Protein AF-A0A521TL42-F1 (afdb_monomer_lite)

pLDDT: mean 78.18, std 20.4, range [37.81, 97.94]

Secondary structure (DSSP, 8-state):
-------PPP--------------TT--S-TTHHHHHHHHHHHHHHHHHHHHTS-TTSHHHHHHHHHHHHHHHHHHHHHHHHS----TTS---HHHHHHH-HHHHHHHHHHHH-SSHHHHHHHHHHHHHHHHHTTSS--

Structure (mmCIF, N/CA/C/O backbone):
data_AF-A0A521TL42-F1
#
_entry.id   AF-A0A521TL42-F1
#
loop_
_atom_site.group_PDB
_atom_site.id
_atom_site.type_symbol
_atom_site.label_atom_id
_atom_site.label_alt_id
_atom_site.label_comp_id
_atom_site.label_asym_id
_atom_site.label_entity_id
_atom_site.label_seq_id
_atom_site.pdbx_PDB_ins_code
_atom_site.Cartn_x
_atom_site.Cartn_y
_atom_site.Cartn_z
_atom_site.occupancy
_atom_site.B_iso_or_equiv
_atom_site.auth_seq_id
_atom_site.auth_comp_id
_atom_site.auth_asym_id
_atom_site.auth_atom_id
_atom_site.pdbx_PDB_model_num
ATOM 1 N N . MET A 1 1 ? 86.832 8.367 -35.586 1.00 43.34 1 MET A N 1
ATOM 2 C CA . MET A 1 1 ? 85.914 9.458 -35.202 1.00 43.34 1 MET A CA 1
ATOM 3 C C . MET A 1 1 ? 84.504 8.910 -35.337 1.00 43.34 1 MET A C 1
ATOM 5 O O . MET A 1 1 ? 84.042 8.778 -36.459 1.00 43.34 1 MET A O 1
ATOM 9 N N . SER A 1 2 ? 83.884 8.496 -34.230 1.00 43.09 2 SER A N 1
ATOM 10 C CA . SER A 1 2 ? 82.544 7.893 -34.228 1.00 43.09 2 SER A CA 1
ATOM 11 C C . SER A 1 2 ? 81.732 8.466 -33.066 1.00 43.09 2 SER A C 1
ATOM 13 O O . SER A 1 2 ? 82.069 8.252 -31.908 1.00 43.09 2 SER A O 1
ATOM 15 N N . GLN A 1 3 ? 80.680 9.205 -33.399 1.00 39.84 3 GLN A N 1
ATOM 16 C CA . GLN A 1 3 ? 79.524 9.564 -32.569 1.00 39.84 3 GLN A CA 1
ATOM 17 C C . GLN A 1 3 ? 78.322 9.431 -33.527 1.00 39.84 3 GLN A C 1
ATOM 19 O O . GLN A 1 3 ? 78.467 9.752 -34.701 1.00 39.84 3 GLN A O 1
ATOM 24 N N . ALA A 1 4 ? 77.140 8.932 -33.186 1.00 43.34 4 ALA A N 1
ATOM 25 C CA . ALA A 1 4 ? 76.512 8.674 -31.904 1.00 43.34 4 ALA A CA 1
ATOM 26 C C . ALA A 1 4 ? 75.538 7.485 -32.053 1.00 43.34 4 ALA A C 1
ATOM 28 O O . ALA A 1 4 ? 74.873 7.356 -33.078 1.00 43.34 4 ALA A O 1
ATOM 29 N N . SER A 1 5 ? 75.419 6.642 -31.027 1.00 43.84 5 SER A N 1
ATOM 30 C CA . SER A 1 5 ? 74.213 5.838 -30.796 1.00 43.84 5 SER A CA 1
ATOM 31 C C . SER A 1 5 ? 73.535 6.408 -29.560 1.00 43.84 5 SER A C 1
ATOM 33 O O . SER A 1 5 ? 74.091 6.360 -28.468 1.00 43.84 5 SER A O 1
ATOM 35 N N . SER A 1 6 ? 72.370 7.022 -29.756 1.00 43.16 6 SER A N 1
ATOM 36 C CA . SER A 1 6 ? 71.496 7.458 -28.672 1.00 43.16 6 SER A CA 1
ATOM 37 C C . SER A 1 6 ? 70.665 6.262 -28.221 1.00 43.16 6 SER A C 1
ATOM 39 O O . SER A 1 6 ? 69.742 5.849 -28.919 1.00 43.16 6 SER A O 1
ATOM 41 N N . GLU A 1 7 ? 70.993 5.697 -27.063 1.00 46.47 7 GLU A N 1
ATOM 42 C CA . GLU A 1 7 ? 70.125 4.735 -26.388 1.00 46.47 7 GLU A CA 1
ATOM 43 C C . GLU A 1 7 ? 68.889 5.470 -25.850 1.00 46.47 7 GLU A C 1
ATOM 45 O O . GLU A 1 7 ? 68.975 6.354 -24.997 1.00 46.47 7 GLU A O 1
ATOM 50 N N . GLN A 1 8 ? 67.720 5.130 -26.388 1.00 51.28 8 GLN A N 1
ATOM 51 C CA . GLN A 1 8 ? 66.429 5.557 -25.856 1.00 51.28 8 GLN A CA 1
ATOM 52 C C . GLN A 1 8 ? 66.090 4.709 -24.620 1.00 51.28 8 GLN A C 1
ATOM 54 O O . GLN A 1 8 ? 66.098 3.481 -24.722 1.00 51.28 8 GLN A O 1
ATOM 59 N N . PRO A 1 9 ? 65.740 5.310 -23.467 1.00 44.38 9 PRO A N 1
ATOM 60 C CA . PRO A 1 9 ? 65.342 4.534 -22.303 1.00 44.38 9 PRO A CA 1
ATOM 61 C C . PRO A 1 9 ? 64.008 3.825 -22.567 1.00 44.38 9 PRO A C 1
ATOM 63 O O . PRO A 1 9 ? 63.033 4.424 -23.034 1.00 44.38 9 PRO A O 1
ATOM 66 N N . ALA A 1 10 ? 63.983 2.526 -22.266 1.00 53.41 10 ALA A N 1
ATOM 67 C CA . ALA A 1 10 ? 62.810 1.675 -22.371 1.00 53.41 10 ALA A CA 1
ATOM 68 C C . ALA A 1 10 ? 61.645 2.269 -21.563 1.00 53.41 10 ALA A C 1
ATOM 70 O O . ALA A 1 10 ? 61.748 2.478 -20.353 1.00 53.41 10 ALA A O 1
ATOM 71 N N . ARG A 1 11 ? 60.518 2.538 -22.233 1.00 53.62 11 ARG A N 1
ATOM 72 C CA . ARG A 1 11 ? 59.280 2.944 -21.560 1.00 53.62 11 ARG A CA 1
ATOM 73 C C . ARG A 1 11 ? 58.784 1.770 -20.720 1.00 53.62 11 ARG A C 1
ATOM 75 O O . ARG A 1 11 ? 58.253 0.802 -21.265 1.00 53.62 11 ARG A O 1
ATOM 82 N N . VAL A 1 12 ? 58.949 1.867 -19.405 1.00 48.25 12 VAL A N 1
ATOM 83 C CA . VAL A 1 12 ? 58.280 0.997 -18.436 1.00 48.25 1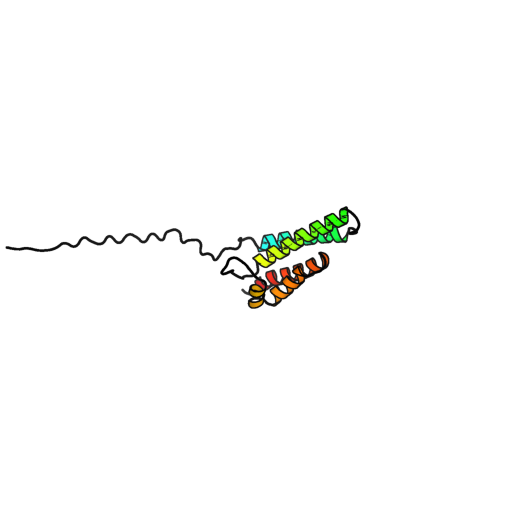2 VAL A CA 1
ATOM 84 C C . VAL A 1 12 ? 56.776 1.186 -18.634 1.00 48.25 12 VAL A C 1
ATOM 86 O O . VAL A 1 12 ? 56.237 2.260 -18.379 1.00 48.25 12 VAL A O 1
ATOM 89 N N . ARG A 1 13 ? 56.096 0.161 -19.155 1.00 49.84 13 ARG A N 1
ATOM 90 C CA . ARG A 1 13 ? 54.635 0.098 -19.100 1.00 49.84 13 ARG A CA 1
ATOM 91 C C . ARG A 1 13 ? 54.276 -0.261 -17.667 1.00 49.84 13 ARG A C 1
ATOM 93 O O . ARG A 1 13 ? 54.489 -1.400 -17.260 1.00 49.84 13 ARG A O 1
ATOM 100 N N . GLU A 1 14 ? 53.769 0.708 -16.913 1.00 42.53 14 GLU A N 1
ATOM 101 C CA . GLU A 1 14 ? 53.112 0.417 -15.643 1.00 42.53 14 GLU A CA 1
ATOM 102 C C . GLU A 1 14 ? 52.032 -0.651 -15.887 1.00 42.53 14 GLU A C 1
ATOM 104 O O . GLU A 1 14 ? 51.286 -0.554 -16.873 1.00 42.53 14 GLU A O 1
ATOM 109 N N . PRO A 1 15 ? 51.937 -1.695 -15.046 1.00 45.69 15 PRO A N 1
ATOM 110 C CA . PRO A 1 15 ? 50.778 -2.561 -15.086 1.00 45.69 15 PRO A CA 1
ATOM 111 C C . PRO A 1 15 ? 49.579 -1.669 -14.783 1.00 45.69 15 PRO A C 1
ATOM 113 O O . PRO A 1 15 ? 49.530 -1.035 -13.730 1.00 45.69 15 PRO A O 1
ATOM 116 N N . MET A 1 16 ? 48.628 -1.592 -15.718 1.00 46.66 16 MET A N 1
ATOM 117 C CA . MET A 1 16 ? 47.317 -1.023 -15.438 1.00 46.66 16 MET A CA 1
ATOM 118 C C . MET A 1 16 ? 46.715 -1.841 -14.302 1.00 46.66 16 MET A C 1
ATOM 120 O O . MET A 1 16 ? 46.076 -2.871 -14.522 1.00 46.66 16 MET A O 1
ATOM 124 N N . ALA A 1 17 ? 46.952 -1.394 -13.073 1.00 44.72 17 ALA A N 1
ATOM 125 C CA . ALA A 1 17 ? 46.157 -1.776 -11.941 1.00 44.72 17 ALA A CA 1
ATOM 126 C C . ALA A 1 17 ? 44.745 -1.343 -12.318 1.00 44.72 17 ALA A C 1
ATOM 128 O O . ALA A 1 17 ? 44.408 -0.158 -12.310 1.00 44.72 17 ALA A O 1
ATOM 129 N N . ARG A 1 18 ? 43.923 -2.317 -12.714 1.00 49.59 18 ARG A N 1
ATOM 130 C CA . ARG A 1 18 ? 42.484 -2.202 -12.545 1.00 49.59 18 ARG A CA 1
ATOM 131 C C . ARG A 1 18 ? 42.306 -1.964 -11.052 1.00 49.59 18 ARG A C 1
ATOM 133 O O . ARG A 1 18 ? 42.290 -2.913 -10.272 1.00 49.59 18 ARG A O 1
ATOM 140 N N . GLY A 1 19 ? 42.274 -0.691 -10.659 1.00 44.62 19 GLY A N 1
ATOM 141 C CA . GLY A 1 19 ? 41.791 -0.291 -9.350 1.00 44.62 19 GLY A CA 1
ATOM 142 C C . GLY A 1 19 ? 40.429 -0.946 -9.121 1.00 44.62 19 GLY A C 1
ATOM 143 O O . GLY A 1 19 ? 39.798 -1.375 -10.097 1.00 44.62 19 GLY A O 1
ATOM 144 N N . PRO A 1 20 ? 39.987 -1.078 -7.860 1.00 46.53 20 PRO A N 1
ATOM 145 C CA . PRO A 1 20 ? 38.686 -1.657 -7.561 1.00 46.53 20 PRO A CA 1
ATOM 146 C C . PRO A 1 20 ? 37.671 -1.022 -8.503 1.00 46.53 20 PRO A C 1
ATOM 148 O O . PRO A 1 20 ? 37.538 0.202 -8.534 1.00 46.53 20 PRO A O 1
ATOM 151 N N . VAL A 1 21 ? 37.066 -1.853 -9.358 1.00 48.09 21 VAL A N 1
ATOM 152 C CA . VAL A 1 21 ? 36.012 -1.416 -10.269 1.00 48.09 21 VAL A CA 1
ATOM 153 C C . VAL A 1 21 ? 35.020 -0.702 -9.371 1.00 48.09 21 VAL A C 1
ATOM 155 O O . VAL A 1 21 ? 34.457 -1.346 -8.484 1.00 48.09 21 VAL A O 1
ATOM 158 N N . ALA A 1 22 ? 34.899 0.622 -9.528 1.00 46.47 22 ALA A N 1
ATOM 159 C CA . ALA A 1 22 ? 33.932 1.396 -8.769 1.00 46.47 22 ALA A CA 1
ATOM 160 C C . ALA A 1 22 ? 32.609 0.635 -8.877 1.00 46.47 22 ALA A C 1
ATOM 162 O O . ALA A 1 22 ? 32.276 0.233 -10.003 1.00 46.47 22 ALA A O 1
ATOM 163 N N . PRO A 1 23 ? 31.930 0.329 -7.754 1.00 45.47 23 PRO A N 1
ATOM 164 C CA . PRO A 1 23 ? 30.682 -0.408 -7.801 1.00 45.47 23 PRO A CA 1
ATOM 165 C C . PRO A 1 23 ? 29.827 0.273 -8.858 1.00 45.47 23 PRO A C 1
ATOM 167 O O . PRO A 1 23 ? 29.556 1.471 -8.771 1.00 45.47 23 PRO A O 1
ATOM 170 N N . ARG A 1 24 ? 29.540 -0.460 -9.942 1.00 48.56 24 ARG A N 1
ATOM 171 C CA . ARG A 1 24 ? 28.693 0.060 -11.009 1.00 48.56 24 ARG A CA 1
ATOM 172 C C . ARG A 1 24 ? 27.433 0.541 -10.301 1.00 48.56 24 ARG A C 1
ATOM 174 O O . ARG A 1 24 ? 26.900 -0.203 -9.482 1.00 48.56 24 ARG A O 1
ATOM 181 N N . PHE A 1 25 ? 26.991 1.759 -10.592 1.00 45.62 25 PHE A N 1
ATOM 182 C CA . PHE A 1 25 ? 25.813 2.426 -10.015 1.00 45.62 25 PHE A CA 1
ATOM 183 C C . PHE A 1 25 ? 24.476 1.664 -10.233 1.00 45.62 25 PHE A C 1
ATOM 185 O O . PHE A 1 25 ? 23.400 2.246 -10.171 1.00 45.62 25 PHE A O 1
ATOM 192 N N . HIS A 1 26 ? 24.515 0.361 -10.515 1.00 43.69 26 HIS A N 1
ATOM 193 C CA . HIS A 1 26 ? 23.390 -0.468 -10.923 1.00 43.69 26 HIS A CA 1
ATOM 194 C C . HIS A 1 26 ? 22.809 -1.358 -9.819 1.00 43.69 26 HIS A C 1
ATOM 196 O O . HIS A 1 26 ? 21.785 -1.975 -10.068 1.00 43.69 26 HIS A O 1
ATOM 202 N N . ASP A 1 27 ? 23.361 -1.348 -8.602 1.00 49.47 27 ASP A N 1
ATOM 203 C CA . ASP A 1 27 ? 22.743 -1.985 -7.425 1.00 49.47 27 ASP A CA 1
ATOM 204 C C . ASP A 1 27 ? 22.353 -0.932 -6.373 1.00 49.47 27 ASP A C 1
ATOM 206 O O . ASP A 1 27 ? 22.733 -1.005 -5.207 1.00 49.47 27 ASP A O 1
ATOM 210 N N . TRP A 1 28 ? 21.589 0.096 -6.763 1.00 53.44 28 TRP A N 1
ATOM 211 C CA . TRP A 1 28 ? 21.036 1.050 -5.784 1.00 53.44 28 TRP A CA 1
ATOM 212 C C . TRP A 1 28 ? 19.953 0.426 -4.886 1.00 53.44 28 TRP A C 1
ATOM 214 O O . TRP A 1 28 ? 19.508 1.049 -3.925 1.00 53.44 28 TRP A O 1
ATOM 224 N N . ARG A 1 29 ? 19.528 -0.809 -5.175 1.00 60.16 29 ARG A N 1
ATOM 225 C CA . ARG A 1 29 ? 18.507 -1.531 -4.415 1.00 60.16 29 ARG A CA 1
ATOM 226 C C . ARG A 1 29 ? 19.135 -2.514 -3.451 1.00 60.16 29 ARG A C 1
ATOM 228 O O . ARG A 1 29 ? 20.041 -3.263 -3.806 1.00 60.16 29 ARG A O 1
ATOM 235 N N . GLY A 1 30 ? 18.604 -2.554 -2.233 1.00 57.66 30 GLY A N 1
ATOM 236 C CA . GLY A 1 30 ? 18.958 -3.597 -1.279 1.00 57.66 30 GLY A CA 1
ATOM 237 C C . GLY A 1 30 ? 18.599 -4.976 -1.835 1.00 57.66 30 GLY A C 1
ATOM 238 O O . GLY A 1 30 ? 17.518 -5.156 -2.384 1.00 57.66 30 GLY A O 1
ATOM 239 N N . ARG A 1 31 ? 19.472 -5.969 -1.636 1.00 61.12 31 ARG A N 1
ATOM 240 C CA . ARG A 1 31 ? 19.281 -7.378 -2.046 1.00 61.12 31 ARG A CA 1
ATOM 241 C C . ARG A 1 31 ? 18.086 -8.095 -1.382 1.00 61.12 31 ARG A C 1
ATOM 243 O O . ARG A 1 31 ? 17.959 -9.302 -1.513 1.00 61.12 31 ARG A O 1
ATOM 250 N N . ASP A 1 32 ? 17.230 -7.361 -0.675 1.00 77.88 32 ASP A N 1
ATOM 251 C CA . ASP A 1 32 ? 16.202 -7.890 0.224 1.00 77.88 32 ASP A CA 1
ATOM 252 C C . ASP A 1 32 ? 14.840 -7.182 0.069 1.00 77.88 32 ASP A C 1
ATOM 254 O O . ASP A 1 32 ? 14.028 -7.125 0.995 1.00 77.88 32 ASP A O 1
ATOM 258 N N . VAL A 1 33 ? 14.578 -6.567 -1.095 1.00 81.12 33 VAL A N 1
ATOM 259 C CA . VAL A 1 33 ? 13.300 -5.870 -1.345 1.00 81.12 33 VAL A CA 1
ATOM 260 C C . VAL A 1 33 ? 12.113 -6.818 -1.165 1.00 81.12 33 VAL A C 1
ATOM 262 O O . VAL A 1 33 ? 11.150 -6.444 -0.501 1.00 81.12 33 VAL A O 1
ATOM 265 N N . ASP A 1 34 ? 12.211 -8.049 -1.663 1.00 83.50 34 ASP A N 1
ATOM 266 C CA . ASP A 1 34 ? 11.106 -9.008 -1.622 1.00 83.50 34 ASP A CA 1
ATOM 267 C C . ASP A 1 34 ? 10.790 -9.478 -0.188 1.00 83.50 34 ASP A C 1
ATOM 269 O O . ASP A 1 34 ? 9.617 -9.569 0.184 1.00 83.50 34 ASP A O 1
ATOM 273 N N . ALA A 1 35 ? 11.794 -9.684 0.678 1.00 85.81 35 ALA A N 1
ATOM 274 C CA . ALA A 1 35 ? 11.531 -10.030 2.078 1.00 85.81 35 ALA A CA 1
ATOM 275 C C . ALA A 1 35 ? 10.950 -8.849 2.865 1.00 85.81 35 ALA A C 1
ATOM 277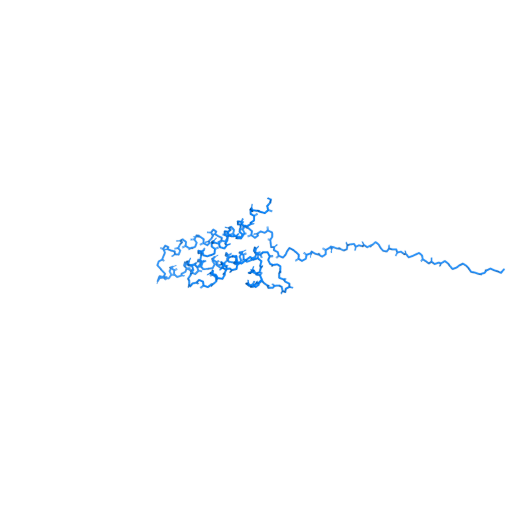 O O . ALA A 1 35 ? 10.064 -9.043 3.704 1.00 85.81 35 ALA A O 1
ATOM 278 N N . ARG A 1 36 ? 11.391 -7.616 2.579 1.00 86.50 36 ARG A N 1
ATOM 279 C CA . ARG A 1 36 ? 10.791 -6.408 3.168 1.00 86.50 36 ARG A CA 1
ATOM 280 C C . ARG A 1 36 ? 9.350 -6.217 2.711 1.00 86.50 36 ARG A C 1
ATOM 282 O O . ARG A 1 36 ? 8.520 -5.898 3.556 1.00 86.50 36 ARG A O 1
ATOM 289 N N . ILE A 1 37 ? 9.039 -6.469 1.437 1.00 90.19 37 ILE A N 1
ATOM 290 C CA . ILE A 1 37 ? 7.659 -6.485 0.928 1.00 90.19 37 ILE A CA 1
ATOM 291 C C . ILE A 1 37 ? 6.842 -7.529 1.690 1.00 90.19 37 ILE A C 1
ATOM 293 O O . ILE A 1 37 ? 5.798 -7.199 2.249 1.00 90.19 37 ILE A O 1
ATOM 297 N N . ALA A 1 38 ? 7.325 -8.771 1.774 1.00 91.25 38 ALA A N 1
ATOM 298 C CA . ALA A 1 38 ? 6.615 -9.843 2.465 1.00 91.25 38 ALA A CA 1
ATOM 299 C C . ALA A 1 38 ? 6.383 -9.521 3.950 1.00 91.25 38 ALA A C 1
ATOM 301 O O . ALA A 1 38 ? 5.312 -9.804 4.487 1.00 91.25 38 ALA A O 1
ATOM 302 N N . SER A 1 39 ? 7.371 -8.917 4.614 1.00 92.44 39 SER A N 1
ATOM 303 C CA . SER A 1 39 ? 7.265 -8.475 6.004 1.00 92.44 39 SER A CA 1
ATOM 304 C C . SER A 1 39 ? 6.251 -7.343 6.163 1.00 92.44 39 SER A C 1
ATOM 306 O O . SER A 1 39 ? 5.290 -7.489 6.914 1.00 92.44 39 SER A O 1
ATOM 308 N N . ALA A 1 40 ? 6.395 -6.263 5.391 1.00 92.69 40 ALA A N 1
ATOM 309 C CA . ALA A 1 40 ? 5.493 -5.116 5.434 1.00 92.69 40 ALA A CA 1
ATOM 310 C C . ALA A 1 40 ? 4.042 -5.525 5.147 1.00 92.69 40 ALA A C 1
ATOM 312 O O . ALA A 1 40 ? 3.136 -5.093 5.854 1.00 92.69 40 ALA A O 1
ATOM 313 N N . ARG A 1 41 ? 3.826 -6.427 4.181 1.00 95.44 41 ARG A N 1
ATOM 314 C CA . ARG A 1 41 ? 2.501 -6.942 3.822 1.00 95.44 41 ARG A CA 1
ATOM 315 C C . ARG A 1 41 ? 1.840 -7.707 4.970 1.00 95.44 41 ARG A C 1
ATOM 317 O O . ARG A 1 41 ? 0.648 -7.532 5.218 1.00 95.44 41 ARG A O 1
ATOM 324 N N . ARG A 1 42 ? 2.597 -8.548 5.690 1.00 96.62 42 ARG A N 1
ATOM 325 C CA . ARG A 1 42 ? 2.082 -9.264 6.874 1.00 96.62 42 ARG A CA 1
ATOM 326 C C . ARG A 1 42 ? 1.676 -8.295 7.980 1.00 96.62 42 ARG A C 1
ATOM 328 O O . ARG A 1 42 ? 0.592 -8.445 8.540 1.00 96.62 42 ARG A O 1
ATOM 335 N N . GLU A 1 43 ? 2.519 -7.307 8.258 1.00 97.56 43 GLU A N 1
ATOM 336 C CA . GLU A 1 43 ? 2.269 -6.315 9.305 1.00 97.56 43 GLU A CA 1
ATOM 337 C C . GLU A 1 43 ? 1.081 -5.409 8.958 1.00 97.56 43 GLU A C 1
ATOM 339 O O . GLU A 1 43 ? 0.194 -5.216 9.786 1.00 97.56 43 GLU A O 1
ATOM 344 N N . ALA A 1 44 ? 0.977 -4.949 7.706 1.00 96.94 44 ALA A N 1
ATOM 345 C CA . ALA A 1 44 ? -0.165 -4.168 7.232 1.00 96.94 44 ALA A CA 1
ATOM 346 C C . ALA A 1 44 ? -1.479 -4.949 7.354 1.00 96.94 44 ALA A C 1
ATOM 348 O O . ALA A 1 44 ? -2.456 -4.431 7.892 1.00 96.94 44 ALA A O 1
ATOM 349 N N . ARG A 1 45 ? -1.495 -6.221 6.935 1.00 97.44 45 ARG A N 1
ATOM 350 C CA . ARG A 1 45 ? -2.673 -7.089 7.079 1.00 97.44 45 ARG A CA 1
ATOM 351 C C . ARG A 1 45 ? -3.093 -7.245 8.538 1.00 97.44 45 ARG A C 1
ATOM 353 O O . ARG A 1 45 ? -4.282 -7.157 8.844 1.00 97.44 45 ARG A O 1
ATOM 360 N N . SER A 1 46 ? -2.126 -7.482 9.423 1.00 97.94 46 SER A N 1
ATOM 361 C CA . SER A 1 46 ? -2.362 -7.605 10.863 1.00 97.94 46 SER A CA 1
ATOM 362 C C . SER A 1 46 ? -2.952 -6.311 11.435 1.00 97.94 46 SER A C 1
ATOM 364 O O . SER A 1 46 ? -4.036 -6.329 12.020 1.00 97.94 46 SER A O 1
ATOM 366 N N . ALA A 1 47 ? -2.299 -5.174 11.182 1.00 97.00 47 ALA A N 1
ATOM 367 C CA . ALA A 1 47 ? -2.707 -3.869 11.690 1.00 97.00 47 ALA A CA 1
ATOM 368 C C . ALA A 1 47 ? -4.092 -3.445 11.176 1.00 97.00 47 ALA A C 1
ATOM 370 O O . ALA A 1 47 ? -4.927 -2.997 11.960 1.00 97.00 47 ALA A O 1
ATOM 371 N N . VAL A 1 48 ? -4.389 -3.657 9.888 1.00 96.69 48 VAL A N 1
ATOM 372 C CA . VAL A 1 48 ? -5.721 -3.395 9.316 1.00 96.69 48 VAL A CA 1
ATOM 373 C C . VAL A 1 48 ? -6.779 -4.301 9.951 1.00 96.69 48 VAL A C 1
ATOM 375 O O . VAL A 1 48 ? -7.862 -3.825 10.286 1.00 96.69 48 VAL A O 1
ATOM 378 N N . GLY A 1 49 ? -6.479 -5.586 10.174 1.00 96.19 49 GLY A N 1
ATOM 379 C CA . GLY A 1 49 ? -7.394 -6.510 10.853 1.00 96.19 49 GLY A CA 1
ATOM 380 C C . GLY A 1 49 ? -7.738 -6.064 12.278 1.00 96.19 49 GLY A C 1
ATOM 381 O O . GLY A 1 49 ? -8.908 -6.074 12.678 1.00 96.19 49 GLY A O 1
ATOM 382 N N . VAL A 1 50 ? -6.736 -5.596 13.027 1.00 95.94 50 VAL A N 1
ATOM 383 C CA . VAL A 1 50 ? -6.932 -4.999 14.355 1.00 95.94 50 VAL A CA 1
ATOM 384 C C . VAL A 1 50 ? -7.761 -3.717 14.257 1.00 95.94 50 VAL A C 1
ATOM 386 O O . VAL A 1 50 ? -8.721 -3.561 15.012 1.00 95.94 50 VAL A O 1
ATOM 389 N N . ALA A 1 51 ? -7.449 -2.822 13.318 1.00 95.75 51 ALA A N 1
ATOM 390 C CA . ALA A 1 51 ? -8.139 -1.543 13.151 1.00 95.75 51 ALA A CA 1
ATOM 391 C C . ALA A 1 51 ? -9.623 -1.706 12.791 1.00 95.75 51 ALA A C 1
ATOM 393 O O . ALA A 1 51 ? -10.472 -1.037 13.375 1.00 95.75 51 ALA A O 1
ATOM 394 N N . VAL A 1 52 ? -9.958 -2.647 11.902 1.00 94.56 52 VAL A N 1
ATOM 395 C CA . VAL A 1 52 ? -11.348 -2.971 11.529 1.00 94.56 52 VAL A CA 1
ATOM 396 C C . VAL A 1 52 ? -12.147 -3.518 12.715 1.00 94.56 52 VAL A C 1
ATOM 398 O O . VAL A 1 52 ? -13.357 -3.313 12.789 1.00 94.56 52 VAL A O 1
ATOM 401 N N . SER A 1 53 ? -11.478 -4.171 13.665 1.00 93.25 53 SER A N 1
ATOM 402 C CA . SER A 1 53 ? -12.112 -4.714 14.871 1.00 93.25 53 SER A CA 1
ATOM 403 C C . SER A 1 53 ? -12.403 -3.648 15.940 1.00 93.25 53 SER A C 1
ATOM 405 O O . SER A 1 53 ? -13.029 -3.960 16.952 1.00 93.25 53 SER A O 1
ATOM 407 N N . HIS A 1 54 ? -11.972 -2.396 15.738 1.00 89.12 54 HIS A N 1
ATOM 408 C CA . HIS A 1 54 ? -12.157 -1.299 16.686 1.00 89.12 54 HIS A CA 1
ATOM 409 C C . HIS A 1 54 ? -12.969 -0.143 16.076 1.00 89.12 54 HIS A C 1
ATOM 411 O O . HIS A 1 54 ? -12.707 0.284 14.951 1.00 89.12 54 HIS A O 1
ATOM 417 N N . PRO A 1 55 ? -13.920 0.448 16.821 1.00 84.75 55 PRO A N 1
ATOM 418 C CA . PRO A 1 55 ? -14.607 1.648 16.362 1.00 84.75 55 PRO A CA 1
ATOM 419 C C . PRO A 1 55 ? -13.627 2.828 16.299 1.00 84.75 55 PRO A C 1
ATOM 421 O O . PRO A 1 55 ? -12.995 3.167 17.296 1.00 84.75 55 PRO A O 1
ATOM 424 N N . ALA A 1 56 ? -13.533 3.494 15.144 1.00 82.56 56 ALA A N 1
ATOM 425 C CA . ALA A 1 56 ? -12.604 4.612 14.925 1.00 82.56 56 ALA A CA 1
ATOM 426 C C . ALA A 1 56 ? -12.837 5.814 15.865 1.00 82.56 56 ALA A C 1
ATOM 428 O O . ALA A 1 56 ? -11.933 6.616 16.078 1.00 82.56 56 ALA A O 1
ATOM 429 N N . SER A 1 57 ? -14.035 5.929 16.447 1.00 85.44 57 SER A N 1
ATOM 430 C CA . SER A 1 57 ? -14.391 6.973 17.414 1.00 85.44 57 SER A CA 1
ATOM 431 C C . SER A 1 57 ? -13.756 6.790 18.796 1.00 85.44 57 SER A C 1
ATOM 433 O O . SER A 1 57 ? -13.799 7.714 19.608 1.00 85.44 57 SER A O 1
ATOM 435 N N . SER A 1 58 ? -13.171 5.626 19.095 1.00 92.62 58 SER A N 1
ATOM 436 C CA . SER A 1 58 ? -12.455 5.399 20.349 1.00 92.62 58 SER A CA 1
ATOM 437 C C . SER A 1 58 ? -10.972 5.753 20.219 1.00 92.62 58 SER A C 1
ATOM 439 O O . SER A 1 58 ? -10.379 5.680 19.142 1.00 92.62 58 SER A O 1
ATOM 441 N N . GLN A 1 59 ? -10.327 6.081 21.342 1.00 90.69 59 GLN A N 1
ATOM 442 C CA . GLN A 1 59 ? -8.883 6.336 21.354 1.00 90.69 59 GLN A CA 1
ATOM 443 C C . GLN A 1 59 ? -8.071 5.109 20.899 1.00 90.69 59 GLN A C 1
ATOM 445 O O . GLN A 1 59 ? -7.047 5.263 20.235 1.00 90.69 59 GLN A O 1
ATOM 450 N N . SER A 1 60 ? -8.515 3.894 21.243 1.00 91.81 60 SER A N 1
ATOM 451 C CA . SER A 1 60 ? -7.871 2.654 20.794 1.00 91.81 60 SER A CA 1
ATOM 452 C C . SER A 1 60 ? -8.054 2.426 19.294 1.00 91.81 60 SER A C 1
ATOM 454 O O . SER A 1 60 ? -7.088 2.073 18.623 1.00 91.81 60 SER A O 1
ATOM 456 N N . GLY A 1 61 ? -9.242 2.706 18.750 1.00 92.81 61 GLY A N 1
ATOM 457 C CA . GLY A 1 61 ? -9.508 2.627 17.315 1.00 92.81 61 GLY A CA 1
ATOM 458 C C . GLY A 1 61 ? -8.690 3.635 16.515 1.00 92.81 61 GLY A C 1
ATOM 459 O O . GLY A 1 61 ? -8.069 3.261 15.526 1.00 92.81 61 GLY A O 1
ATOM 460 N N . ALA A 1 62 ? -8.602 4.885 16.976 1.00 93.88 62 ALA A N 1
ATOM 461 C CA . ALA A 1 62 ? -7.776 5.908 16.334 1.00 93.88 62 ALA A CA 1
ATOM 462 C C . ALA A 1 62 ? -6.292 5.501 16.263 1.00 93.88 62 ALA A C 1
ATOM 464 O O . ALA A 1 62 ? -5.650 5.674 15.228 1.00 93.88 62 ALA A O 1
ATOM 465 N N . ARG A 1 63 ? -5.749 4.909 17.338 1.00 96.06 63 ARG A N 1
ATOM 466 C CA . ARG A 1 63 ? -4.374 4.379 17.348 1.00 96.06 63 ARG A CA 1
ATOM 467 C C . ARG A 1 63 ? -4.201 3.202 16.390 1.00 96.06 63 ARG A C 1
ATOM 469 O O . ARG A 1 63 ? -3.221 3.183 15.655 1.00 96.06 63 ARG A O 1
ATOM 476 N N . ALA A 1 64 ? -5.150 2.268 16.366 1.00 96.31 64 ALA A N 1
ATOM 477 C CA . ALA A 1 64 ? -5.095 1.114 15.472 1.00 96.31 64 ALA A CA 1
ATOM 478 C C . ALA A 1 64 ? -5.130 1.528 13.989 1.00 96.31 64 ALA A C 1
ATOM 480 O O . ALA A 1 64 ? -4.358 1.009 13.188 1.00 96.31 64 ALA A O 1
ATOM 481 N N . TRP A 1 65 ? -5.961 2.511 13.623 1.00 96.06 65 TRP A N 1
ATOM 482 C CA . TRP A 1 65 ? -5.984 3.057 12.261 1.00 96.06 65 TRP A CA 1
ATOM 483 C C . TRP A 1 65 ? -4.701 3.812 11.897 1.00 96.06 65 TRP A C 1
ATOM 485 O O . TRP A 1 65 ? -4.223 3.674 10.775 1.00 96.06 65 TRP A O 1
ATOM 495 N N . ALA A 1 66 ? -4.099 4.552 12.832 1.00 95.94 66 ALA A N 1
ATOM 496 C CA . ALA A 1 66 ? -2.807 5.202 12.602 1.00 95.94 66 ALA A CA 1
ATOM 497 C C . ALA A 1 66 ? -1.664 4.188 12.399 1.00 95.94 66 ALA A C 1
ATOM 499 O O . ALA A 1 66 ? -0.792 4.391 11.556 1.00 95.94 66 ALA A O 1
ATOM 500 N N . GLU A 1 67 ? -1.673 3.082 13.146 1.00 97.00 67 GLU A N 1
ATOM 501 C CA . GLU A 1 67 ? -0.712 1.991 12.966 1.00 97.00 67 GLU A CA 1
ATOM 502 C C . GLU A 1 67 ? -0.906 1.280 11.621 1.00 97.00 67 GLU A C 1
ATOM 504 O O . GLU A 1 67 ? 0.067 1.046 10.902 1.00 97.00 67 GLU A O 1
ATOM 509 N N . ALA A 1 68 ? -2.156 0.996 11.243 1.00 97.38 68 ALA A N 1
ATOM 510 C CA . ALA A 1 68 ? -2.480 0.451 9.930 1.00 97.38 68 ALA A CA 1
ATOM 511 C C . ALA A 1 68 ? -1.968 1.364 8.806 1.00 97.38 68 ALA A C 1
ATOM 513 O O . ALA A 1 68 ? -1.310 0.888 7.884 1.00 97.38 68 ALA A O 1
ATOM 514 N N . GLU A 1 69 ? -2.188 2.674 8.919 1.00 97.12 69 GLU A N 1
ATOM 515 C CA . GLU A 1 69 ? -1.719 3.658 7.943 1.00 97.12 69 GLU A CA 1
ATOM 516 C C . GLU A 1 69 ? -0.195 3.633 7.777 1.00 97.12 69 GLU A C 1
ATOM 518 O O . GLU A 1 69 ? 0.304 3.586 6.653 1.00 97.12 69 GLU A O 1
ATOM 523 N N . LEU A 1 70 ? 0.555 3.584 8.881 1.00 97.38 70 LEU A N 1
ATOM 524 C CA . LEU A 1 70 ? 2.015 3.494 8.842 1.00 97.38 70 LEU A CA 1
ATOM 525 C C . LEU A 1 70 ? 2.492 2.251 8.077 1.00 97.38 70 LEU A C 1
ATOM 527 O O . LEU A 1 70 ? 3.425 2.325 7.273 1.00 97.38 70 LEU A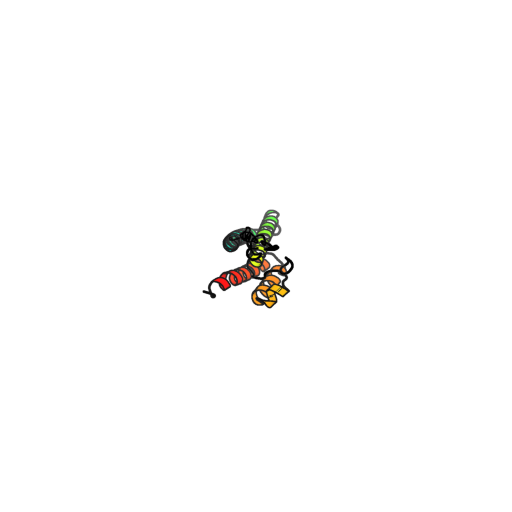 O 1
ATOM 531 N N . TRP A 1 71 ? 1.872 1.096 8.321 1.00 97.50 71 TRP A N 1
ATOM 532 C CA . TRP A 1 71 ? 2.254 -0.147 7.653 1.00 97.50 71 TRP A CA 1
ATOM 533 C C . TRP A 1 71 ? 1.858 -0.182 6.178 1.00 97.50 71 TRP A C 1
ATOM 535 O O . TRP A 1 71 ? 2.618 -0.696 5.354 1.00 97.50 71 TRP A O 1
ATOM 545 N N . VAL A 1 72 ? 0.724 0.421 5.822 1.00 97.25 72 VAL A N 1
ATOM 546 C CA . VAL A 1 72 ? 0.313 0.606 4.426 1.00 97.25 72 VAL A CA 1
ATOM 547 C C . VAL A 1 72 ? 1.305 1.511 3.687 1.00 97.25 72 VAL A C 1
ATOM 549 O O . VAL A 1 72 ? 1.770 1.154 2.607 1.00 97.25 72 VAL A O 1
ATOM 552 N N . GLN A 1 73 ? 1.741 2.619 4.292 1.00 95.50 73 GLN A N 1
ATOM 553 C CA . GLN A 1 73 ? 2.774 3.488 3.712 1.00 95.50 73 GLN A CA 1
ATOM 554 C C . GLN A 1 73 ? 4.113 2.764 3.520 1.00 95.50 73 GLN A C 1
ATOM 556 O O . GLN A 1 73 ? 4.776 2.945 2.498 1.00 95.50 73 GLN A O 1
ATOM 561 N N . ARG A 1 74 ? 4.502 1.889 4.458 1.00 95.00 74 ARG A N 1
ATOM 562 C CA . ARG A 1 74 ? 5.696 1.037 4.312 1.00 95.00 74 ARG A CA 1
ATOM 563 C C . ARG A 1 74 ? 5.575 0.054 3.150 1.00 95.00 74 ARG A C 1
ATOM 565 O O . ARG A 1 74 ? 6.565 -0.178 2.461 1.00 95.00 74 ARG A O 1
ATOM 572 N N . CYS A 1 75 ? 4.385 -0.495 2.913 1.00 94.31 75 CYS A N 1
ATOM 573 C CA . CYS A 1 75 ? 4.121 -1.335 1.747 1.00 94.31 75 CYS A CA 1
ATOM 574 C C . CYS A 1 75 ? 4.263 -0.547 0.439 1.00 94.31 75 CYS A C 1
ATOM 576 O O . CYS A 1 75 ? 4.931 -1.021 -0.475 1.00 94.31 75 CYS A O 1
ATOM 578 N N . ILE A 1 76 ? 3.703 0.666 0.371 1.00 92.62 76 ILE A N 1
ATOM 579 C CA . ILE A 1 76 ? 3.821 1.551 -0.799 1.00 92.62 76 ILE A CA 1
ATOM 580 C C . ILE A 1 76 ? 5.292 1.890 -1.075 1.00 92.62 76 ILE A C 1
ATOM 582 O O . ILE A 1 76 ? 5.753 1.755 -2.207 1.00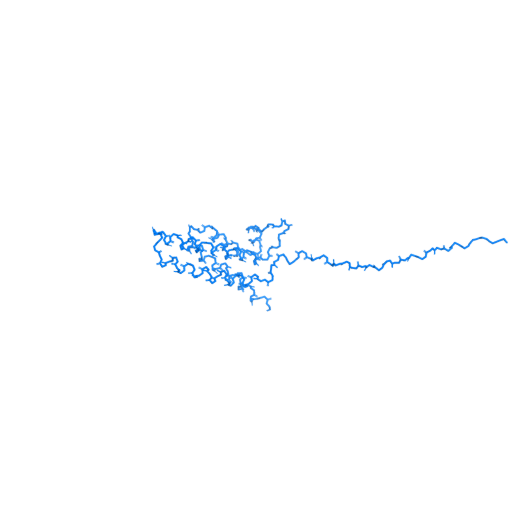 92.62 76 ILE A O 1
ATOM 586 N N . ALA A 1 77 ? 6.058 2.263 -0.046 1.00 89.31 77 ALA A N 1
ATOM 587 C CA . ALA A 1 77 ? 7.487 2.540 -0.187 1.00 89.31 77 ALA A CA 1
ATOM 588 C C . ALA A 1 77 ? 8.257 1.316 -0.712 1.00 89.31 77 ALA A C 1
ATOM 590 O O . ALA A 1 77 ? 9.019 1.423 -1.672 1.00 89.31 77 ALA A O 1
ATOM 591 N N . ALA A 1 78 ? 7.998 0.133 -0.145 1.00 88.00 78 ALA A N 1
ATOM 592 C CA . ALA A 1 78 ? 8.623 -1.108 -0.593 1.00 88.00 78 ALA A CA 1
ATOM 593 C C . ALA A 1 78 ? 8.244 -1.470 -2.044 1.00 88.00 78 ALA A C 1
ATOM 595 O O . ALA A 1 78 ? 9.095 -1.959 -2.789 1.00 88.00 78 ALA A O 1
ATOM 596 N N . ALA A 1 79 ? 7.004 -1.189 -2.463 1.00 88.06 79 ALA A N 1
ATOM 597 C CA . ALA A 1 79 ? 6.556 -1.363 -3.842 1.00 88.06 79 ALA A CA 1
ATOM 598 C C . ALA A 1 79 ? 7.319 -0.439 -4.803 1.00 88.06 79 ALA A C 1
ATOM 600 O O . ALA A 1 79 ? 7.848 -0.915 -5.804 1.00 88.06 79 ALA A O 1
ATOM 601 N N . ILE A 1 80 ? 7.459 0.851 -4.472 1.00 85.75 80 ILE A N 1
ATOM 602 C CA . ILE A 1 80 ? 8.218 1.830 -5.275 1.00 85.75 80 ILE A CA 1
ATOM 603 C C . ILE A 1 80 ? 9.677 1.390 -5.434 1.00 85.75 80 ILE A C 1
ATOM 605 O O . ILE A 1 80 ? 10.218 1.415 -6.540 1.00 85.75 80 ILE A O 1
ATOM 609 N N . GLU A 1 81 ? 10.306 0.917 -4.356 1.00 83.00 81 GLU A N 1
ATOM 610 C CA . GLU A 1 81 ? 11.675 0.391 -4.401 1.00 83.00 81 GLU A CA 1
ATOM 611 C C . GLU A 1 81 ? 11.816 -0.825 -5.334 1.00 83.00 81 GLU A C 1
ATOM 613 O O . GLU A 1 81 ? 12.908 -1.093 -5.841 1.00 83.00 81 GLU A O 1
ATOM 618 N N . ARG A 1 82 ? 10.722 -1.546 -5.609 1.00 80.38 82 ARG A N 1
ATOM 619 C CA . ARG A 1 82 ? 10.689 -2.675 -6.545 1.00 80.38 82 ARG A CA 1
ATOM 620 C C . ARG A 1 82 ? 10.480 -2.259 -7.999 1.00 80.38 82 ARG A C 1
ATOM 622 O O . ARG A 1 82 ? 10.971 -2.962 -8.885 1.00 80.38 82 ARG A O 1
ATOM 629 N N . VAL A 1 83 ? 9.846 -1.122 -8.280 1.00 77.56 83 VAL A N 1
ATOM 630 C CA . VAL A 1 83 ? 9.547 -0.666 -9.654 1.00 77.56 83 VAL A CA 1
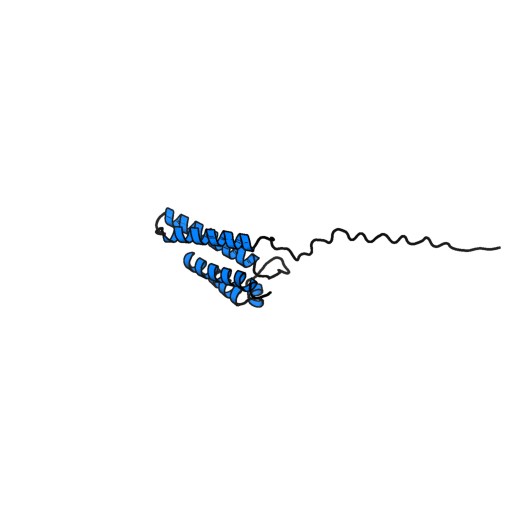ATOM 631 C C . VAL A 1 83 ? 10.831 -0.290 -10.379 1.00 77.56 83 VAL A C 1
ATOM 633 O O . VAL A 1 83 ? 11.392 0.723 -9.990 1.00 77.56 83 VAL A O 1
ATOM 636 N N . PRO A 1 84 ? 11.315 -1.018 -11.408 1.00 62.41 84 PRO A N 1
ATOM 637 C CA . PRO A 1 84 ? 12.662 -0.929 -12.004 1.00 62.41 84 PRO A CA 1
ATOM 638 C C . PRO A 1 84 ? 12.996 0.392 -12.733 1.00 62.41 84 PRO A C 1
ATOM 640 O O . PRO A 1 84 ? 13.588 0.378 -13.805 1.00 62.41 84 PRO A O 1
ATOM 643 N N . ALA A 1 85 ? 12.646 1.555 -12.194 1.00 62.66 85 ALA A N 1
ATOM 644 C CA . ALA A 1 85 ? 13.048 2.862 -12.683 1.00 62.66 85 ALA A CA 1
ATOM 645 C C . ALA A 1 85 ? 14.398 3.241 -12.064 1.00 62.66 85 ALA A C 1
ATOM 647 O O . ALA A 1 85 ? 14.452 3.638 -10.908 1.00 62.66 85 ALA A O 1
ATOM 648 N N . SER A 1 86 ? 15.494 3.106 -12.817 1.00 56.94 86 SER A N 1
ATOM 649 C CA . SER A 1 86 ? 16.754 3.761 -12.447 1.00 56.94 86 SER A CA 1
ATOM 650 C C . SER A 1 86 ? 16.553 5.265 -12.599 1.00 56.94 86 SER A C 1
ATOM 652 O O . SER A 1 86 ? 16.263 5.698 -13.718 1.00 56.94 86 SER A O 1
ATOM 654 N N . PRO A 1 87 ? 16.657 6.061 -11.528 1.00 62.41 87 PRO A N 1
ATOM 655 C CA . PRO A 1 87 ? 16.539 7.494 -11.672 1.00 62.41 87 PRO A CA 1
ATOM 656 C C . PRO A 1 87 ? 17.858 8.070 -12.183 1.00 62.41 87 PRO A C 1
ATOM 658 O O . PRO A 1 87 ? 18.895 7.900 -11.547 1.00 62.41 87 PRO A O 1
ATOM 661 N N . ASP A 1 88 ? 17.817 8.780 -13.311 1.00 59.88 88 ASP A N 1
ATOM 662 C CA . ASP A 1 88 ? 18.987 9.505 -13.831 1.00 59.88 88 ASP A CA 1
ATOM 663 C C . ASP A 1 88 ? 19.446 10.601 -12.845 1.00 59.88 88 ASP A C 1
ATOM 665 O O . ASP A 1 88 ? 20.629 10.924 -12.773 1.00 59.88 88 ASP A O 1
ATOM 669 N N . ASN A 1 89 ? 18.511 11.109 -12.027 1.00 59.06 89 ASN A N 1
ATOM 670 C CA . ASN A 1 89 ? 18.710 12.218 -11.087 1.00 59.06 89 ASN A CA 1
ATOM 671 C C . ASN A 1 89 ? 18.472 11.833 -9.611 1.00 59.06 89 ASN A C 1
ATOM 673 O O . ASN A 1 89 ? 18.313 12.709 -8.767 1.00 59.06 89 ASN A O 1
ATOM 677 N N . GLY A 1 90 ? 18.397 10.541 -9.282 1.00 62.78 90 GLY A N 1
ATOM 678 C CA . GLY A 1 90 ? 18.160 10.072 -7.907 1.00 62.78 90 GLY A CA 1
ATOM 679 C C . GLY A 1 90 ? 16.701 10.076 -7.418 1.00 62.78 90 GLY A C 1
ATOM 680 O O . GLY A 1 90 ? 16.431 9.481 -6.379 1.00 62.78 90 GLY A O 1
ATOM 681 N N . GLU A 1 91 ? 15.753 10.659 -8.160 1.00 69.56 91 GLU A N 1
ATOM 682 C CA . GLU A 1 91 ? 14.319 10.657 -7.822 1.00 69.56 91 GLU A CA 1
ATOM 683 C C . GLU A 1 91 ? 13.488 9.803 -8.793 1.00 69.56 91 GLU A C 1
ATOM 685 O O . GLU A 1 91 ? 13.639 9.899 -10.012 1.00 69.56 91 GLU A O 1
ATOM 690 N N . VAL A 1 92 ? 12.588 8.974 -8.254 1.00 73.31 92 VAL A N 1
ATOM 691 C CA . VAL A 1 92 ? 11.605 8.202 -9.033 1.00 73.31 92 VAL A CA 1
ATOM 692 C C . VAL A 1 92 ? 10.283 8.967 -9.044 1.00 73.31 92 VAL A C 1
ATOM 694 O O . VAL A 1 92 ? 9.690 9.184 -7.990 1.00 73.31 92 VAL A O 1
ATOM 697 N N . THR A 1 93 ? 9.805 9.363 -10.226 1.00 82.62 93 THR A N 1
ATOM 698 C CA . THR A 1 93 ? 8.519 10.063 -10.387 1.00 82.62 93 THR A CA 1
ATOM 699 C C . THR A 1 93 ? 7.416 9.126 -10.885 1.00 82.62 93 THR A C 1
ATOM 701 O O . THR A 1 93 ? 7.695 8.130 -11.556 1.00 82.62 93 THR A O 1
ATOM 704 N N . LEU A 1 94 ? 6.147 9.467 -10.618 1.00 83.25 94 LEU A N 1
ATOM 705 C CA . LEU A 1 94 ? 4.994 8.737 -11.172 1.00 83.25 94 LEU A CA 1
ATOM 706 C C . LEU A 1 94 ? 5.028 8.682 -12.703 1.00 83.25 94 LEU A C 1
ATOM 708 O O . LEU A 1 94 ? 4.738 7.644 -13.281 1.00 83.25 94 LEU A O 1
ATOM 712 N N . GLU A 1 95 ? 5.457 9.759 -13.363 1.00 84.94 95 GLU A N 1
ATOM 713 C CA . GLU A 1 95 ? 5.589 9.797 -14.822 1.00 84.94 95 GLU A CA 1
ATOM 714 C C . GLU A 1 95 ? 6.628 8.785 -15.334 1.00 84.94 95 GLU A C 1
ATOM 716 O O . GLU A 1 95 ? 6.405 8.103 -16.336 1.00 84.94 95 GLU A O 1
ATOM 721 N N . MET A 1 96 ? 7.761 8.645 -14.637 1.00 83.62 96 MET A N 1
ATOM 722 C CA . MET A 1 96 ? 8.773 7.644 -14.983 1.00 83.62 96 MET A CA 1
ATOM 723 C C . MET A 1 96 ? 8.249 6.218 -14.814 1.00 83.62 96 MET A C 1
ATOM 725 O O . MET A 1 96 ? 8.566 5.359 -15.640 1.00 83.62 96 MET A O 1
ATOM 729 N N . ILE A 1 97 ? 7.461 5.971 -13.763 1.00 85.56 97 ILE A N 1
ATOM 730 C CA . ILE A 1 97 ? 6.793 4.686 -13.545 1.00 85.56 97 ILE A CA 1
ATOM 731 C C . ILE A 1 97 ? 5.787 4.442 -14.673 1.00 85.56 97 ILE A C 1
ATOM 733 O O . ILE A 1 97 ? 5.892 3.420 -15.339 1.00 85.56 97 ILE A O 1
ATOM 737 N N . ALA A 1 98 ? 4.916 5.407 -14.978 1.00 87.44 98 ALA A N 1
ATOM 738 C CA . ALA A 1 98 ? 3.868 5.288 -15.994 1.00 87.44 98 ALA A CA 1
ATOM 739 C C . ALA A 1 98 ? 4.412 4.979 -17.393 1.00 87.44 98 ALA A C 1
ATOM 741 O O . ALA A 1 98 ? 3.828 4.188 -18.127 1.00 87.44 98 ALA A O 1
ATOM 742 N N . ARG A 1 99 ? 5.564 5.550 -17.768 1.00 85.56 99 ARG A N 1
ATOM 743 C CA . ARG A 1 99 ? 6.217 5.251 -19.055 1.00 85.56 99 ARG A CA 1
ATOM 744 C C . ARG A 1 99 ? 6.704 3.803 -19.169 1.00 85.56 99 ARG A C 1
ATOM 746 O O . ARG A 1 99 ? 6.833 3.306 -20.284 1.00 85.56 99 ARG A O 1
ATOM 753 N N . ARG A 1 100 ? 7.038 3.154 -18.049 1.00 83.69 100 ARG A N 1
ATOM 754 C CA . ARG A 1 100 ? 7.533 1.765 -18.015 1.00 83.69 100 ARG A CA 1
ATOM 755 C C . ARG A 1 100 ? 6.415 0.765 -17.751 1.00 83.69 100 ARG A C 1
ATOM 757 O O . ARG A 1 100 ? 6.394 -0.294 -18.364 1.00 83.69 100 ARG A O 1
ATOM 764 N N . ASP A 1 101 ? 5.534 1.107 -16.824 1.00 88.50 101 ASP A N 1
ATOM 765 C CA . ASP A 1 101 ? 4.470 0.263 -16.310 1.00 88.50 101 ASP A CA 1
ATOM 766 C C . ASP A 1 101 ? 3.257 1.140 -15.934 1.00 88.50 101 ASP A C 1
ATOM 768 O O . ASP A 1 101 ? 3.152 1.612 -14.795 1.00 88.50 101 ASP A O 1
ATOM 772 N N . PRO A 1 102 ? 2.353 1.400 -16.901 1.00 90.50 102 PRO A N 1
ATOM 773 C CA . PRO A 1 102 ? 1.158 2.213 -16.680 1.00 90.50 102 PRO A CA 1
ATOM 774 C C . PRO A 1 102 ? 0.251 1.645 -15.586 1.00 90.50 102 PRO A C 1
ATOM 776 O O . PRO A 1 102 ? -0.266 2.397 -14.771 1.00 90.50 102 PRO A O 1
ATOM 779 N N . VAL A 1 103 ? 0.119 0.316 -15.514 1.00 91.50 103 VAL A N 1
ATOM 780 C CA . VAL A 1 103 ? -0.721 -0.352 -14.507 1.00 91.50 103 VAL A CA 1
ATOM 781 C C . VAL A 1 103 ? -0.155 -0.122 -13.108 1.00 91.50 103 VAL A C 1
ATOM 783 O O . VAL A 1 103 ? -0.894 0.217 -12.185 1.00 91.50 103 VAL A O 1
ATOM 786 N N . CYS A 1 104 ? 1.164 -0.242 -12.945 1.00 91.50 104 CYS A N 1
ATOM 787 C CA . CYS A 1 104 ? 1.816 0.082 -11.681 1.00 91.50 104 CYS A CA 1
ATOM 788 C C . CYS A 1 104 ? 1.627 1.557 -11.294 1.00 91.50 104 CYS A C 1
ATOM 790 O O . CYS A 1 104 ? 1.457 1.849 -10.109 1.00 91.50 104 CYS A O 1
ATOM 792 N N . ALA A 1 105 ? 1.676 2.481 -12.258 1.00 92.56 105 ALA A N 1
ATOM 793 C CA . ALA A 1 105 ? 1.462 3.901 -11.994 1.00 92.56 105 ALA A CA 1
ATOM 794 C C . ALA A 1 105 ? 0.026 4.191 -11.551 1.00 92.56 105 ALA A C 1
ATOM 796 O O . ALA A 1 105 ? -0.151 4.860 -10.536 1.00 92.56 105 ALA A O 1
ATOM 797 N N . ASP A 1 106 ? -0.969 3.630 -12.241 1.00 95.25 106 ASP A N 1
ATOM 798 C CA . ASP A 1 106 ? -2.387 3.797 -11.913 1.00 95.25 106 ASP A CA 1
ATOM 799 C C . ASP A 1 106 ? -2.702 3.252 -10.511 1.00 95.25 106 ASP A C 1
ATOM 801 O O . ASP A 1 106 ? -3.371 3.907 -9.712 1.00 95.25 106 ASP A O 1
ATOM 805 N N . LEU A 1 107 ? -2.177 2.069 -10.169 1.00 95.50 107 LEU A N 1
ATOM 806 C CA . LEU A 1 107 ? -2.356 1.466 -8.843 1.00 95.50 107 LEU A CA 1
ATOM 807 C C . LEU A 1 107 ? -1.662 2.273 -7.740 1.00 95.50 107 LEU A C 1
ATOM 809 O O . LEU A 1 107 ? -2.206 2.431 -6.644 1.00 95.50 107 LEU A O 1
ATOM 813 N N . LEU A 1 108 ? -0.470 2.804 -8.023 1.00 94.31 108 LEU A N 1
ATOM 814 C CA . LEU A 1 108 ? 0.251 3.661 -7.089 1.00 94.31 108 LEU A CA 1
ATOM 815 C C . LEU A 1 108 ? -0.478 4.994 -6.880 1.00 94.31 108 LEU A C 1
ATOM 817 O O . LEU A 1 108 ? -0.632 5.428 -5.740 1.00 94.31 108 LEU A O 1
ATOM 821 N N . GLU A 1 109 ? -0.969 5.622 -7.946 1.00 95.50 109 GLU A N 1
ATOM 822 C CA . GLU A 1 109 ? -1.782 6.835 -7.867 1.00 95.50 109 GLU A CA 1
ATOM 823 C C . GLU A 1 109 ? -3.073 6.583 -7.075 1.00 95.50 109 GLU A C 1
ATOM 825 O O . GLU A 1 109 ? -3.373 7.330 -6.142 1.00 95.50 109 GLU A O 1
ATOM 830 N N . ALA A 1 110 ? -3.784 5.487 -7.353 1.00 96.69 110 ALA A N 1
ATOM 831 C CA . ALA A 1 110 ? -4.986 5.101 -6.618 1.00 96.69 110 ALA A CA 1
ATOM 832 C C . ALA A 1 110 ? -4.713 4.888 -5.119 1.00 96.69 110 ALA A C 1
ATOM 834 O O . ALA A 1 110 ? -5.483 5.356 -4.277 1.00 96.69 110 ALA A O 1
ATOM 835 N N . ALA A 1 111 ? -3.598 4.243 -4.759 1.00 96.31 111 ALA A N 1
ATOM 836 C CA . ALA A 1 111 ? -3.193 4.090 -3.363 1.00 96.31 111 ALA A CA 1
ATOM 837 C C . ALA A 1 111 ? -2.897 5.451 -2.701 1.00 96.31 111 ALA A C 1
ATOM 839 O O . ALA A 1 111 ? -3.371 5.733 -1.597 1.00 96.31 111 ALA A O 1
ATOM 840 N N . LEU A 1 112 ? -2.154 6.335 -3.369 1.00 94.06 112 LEU A N 1
ATOM 841 C CA . LEU A 1 112 ? -1.805 7.649 -2.822 1.00 94.06 112 LEU A CA 1
ATOM 842 C C . LEU A 1 112 ? -3.034 8.554 -2.643 1.00 94.06 112 LEU A C 1
ATOM 844 O O . LEU A 1 112 ? -3.140 9.243 -1.627 1.00 94.06 112 LEU A O 1
ATOM 848 N N . LEU A 1 113 ? -3.976 8.517 -3.586 1.00 96.19 113 LEU A N 1
ATOM 849 C CA . LEU A 1 113 ? -5.174 9.361 -3.593 1.00 96.19 113 LEU A CA 1
ATOM 850 C C . LEU A 1 113 ? -6.361 8.781 -2.814 1.00 96.19 113 LEU A C 1
ATOM 852 O O . LEU A 1 113 ? -7.366 9.472 -2.635 1.00 96.19 113 LEU A O 1
ATOM 856 N N . ALA A 1 114 ? -6.272 7.538 -2.338 1.00 97.06 114 ALA A N 1
ATOM 857 C CA . ALA A 1 114 ? -7.343 6.920 -1.571 1.00 97.06 114 ALA A CA 1
ATOM 858 C C . ALA A 1 114 ? -7.719 7.771 -0.335 1.00 97.06 114 ALA A C 1
ATOM 860 O O . ALA A 1 114 ? -6.830 8.228 0.391 1.00 97.06 114 ALA A O 1
ATOM 861 N N . PRO A 1 115 ? -9.021 7.974 -0.058 1.00 94.56 115 PRO A N 1
ATOM 862 C CA . PRO A 1 115 ? -9.479 8.908 0.976 1.00 94.56 115 PRO A CA 1
ATOM 863 C C . PRO A 1 115 ? -9.241 8.402 2.403 1.00 94.56 115 PRO A C 1
ATOM 865 O O . PRO A 1 115 ? -9.237 9.186 3.351 1.00 94.56 115 PRO A O 1
ATOM 868 N N . ASP A 1 116 ? -9.053 7.096 2.568 1.00 94.69 116 ASP A N 1
ATOM 869 C CA . ASP A 1 116 ? -8.910 6.443 3.858 1.00 94.69 116 ASP A CA 1
ATOM 870 C C . ASP A 1 116 ? -7.963 5.236 3.769 1.00 94.69 116 ASP A C 1
ATOM 872 O O . ASP A 1 116 ? -7.728 4.675 2.694 1.00 94.69 116 ASP A O 1
ATOM 876 N N . THR A 1 117 ? -7.435 4.820 4.920 1.00 95.25 117 THR A N 1
ATOM 877 C CA . THR A 1 117 ? -6.463 3.724 5.042 1.00 95.25 117 THR A CA 1
ATOM 878 C C . THR A 1 117 ? -6.997 2.385 4.535 1.00 95.25 117 THR A C 1
ATOM 880 O O . THR A 1 117 ? -6.227 1.580 4.016 1.00 95.25 117 THR A O 1
ATOM 883 N N . ARG A 1 118 ? -8.304 2.117 4.653 1.00 95.00 118 ARG A N 1
ATOM 884 C CA . ARG A 1 118 ? -8.892 0.855 4.187 1.00 95.00 118 ARG A CA 1
ATOM 885 C C . ARG A 1 118 ? -8.877 0.799 2.667 1.00 95.00 118 ARG A C 1
ATOM 887 O O . ARG A 1 118 ? -8.411 -0.189 2.106 1.00 95.00 118 ARG A O 1
ATOM 894 N N . SER A 1 119 ? -9.355 1.856 2.020 1.00 95.94 119 SER A N 1
ATOM 895 C CA . SER A 1 119 ? -9.320 1.993 0.563 1.00 95.94 119 SER A CA 1
ATOM 896 C C . SER A 1 119 ? -7.876 1.959 0.053 1.00 95.94 119 SER A C 1
ATOM 898 O O . SER A 1 119 ? -7.563 1.220 -0.878 1.00 95.94 119 SER A O 1
ATOM 900 N N . ARG A 1 120 ? -6.963 2.665 0.733 1.00 96.94 120 ARG A N 1
ATOM 901 C CA . ARG A 1 120 ? -5.526 2.661 0.422 1.00 96.94 120 ARG A CA 1
ATOM 902 C C . ARG A 1 120 ? -4.912 1.267 0.512 1.00 96.94 120 ARG A C 1
ATOM 904 O O . ARG A 1 120 ? -4.114 0.902 -0.348 1.00 96.94 120 ARG A O 1
ATOM 911 N N . TYR A 1 121 ? -5.287 0.484 1.524 1.00 97.19 121 TYR A N 1
ATOM 912 C CA . TYR A 1 121 ? -4.785 -0.877 1.706 1.00 97.19 121 TYR A CA 1
ATOM 913 C C . TYR A 1 121 ? -5.185 -1.798 0.549 1.00 97.19 121 TYR A C 1
ATOM 915 O O . TYR A 1 121 ? -4.348 -2.566 0.088 1.00 97.19 121 TYR A O 1
ATOM 923 N N . VAL A 1 122 ? -6.416 -1.683 0.036 1.00 96.88 122 VAL A N 1
ATOM 924 C CA . VAL A 1 122 ? -6.876 -2.471 -1.123 1.00 96.88 122 VAL A CA 1
ATOM 925 C C . VAL A 1 122 ? -6.001 -2.198 -2.347 1.00 96.88 122 VAL A C 1
ATOM 927 O O . VAL A 1 122 ? -5.394 -3.127 -2.872 1.00 96.88 122 VAL A O 1
ATOM 930 N N . PHE A 1 123 ? -5.835 -0.929 -2.734 1.00 97.31 123 PHE A N 1
ATOM 931 C CA . PHE A 1 123 ? -4.980 -0.573 -3.874 1.00 97.31 123 PHE A CA 1
ATOM 932 C C . PHE A 1 123 ? -3.512 -0.946 -3.653 1.00 97.31 123 PHE A C 1
ATOM 934 O O . PHE A 1 123 ? -2.816 -1.327 -4.589 1.00 97.31 123 PHE A O 1
ATOM 941 N N . THR A 1 124 ? -3.036 -0.879 -2.409 1.00 96.75 124 THR A N 1
ATOM 942 C CA . THR A 1 124 ? -1.681 -1.318 -2.057 1.00 96.75 124 THR A CA 1
ATOM 943 C C . THR A 1 124 ? -1.503 -2.826 -2.235 1.00 96.75 124 THR A C 1
ATOM 945 O O . THR A 1 124 ? -0.455 -3.253 -2.711 1.00 96.75 124 THR A O 1
ATOM 948 N N . GLU A 1 125 ? -2.490 -3.653 -1.880 1.00 96.44 125 GLU A N 1
ATOM 949 C CA . GLU A 1 125 ? -2.419 -5.103 -2.115 1.00 96.44 125 GLU A CA 1
ATOM 950 C C . GLU A 1 125 ? -2.410 -5.430 -3.614 1.00 96.44 125 GLU A C 1
ATOM 952 O O . GLU A 1 125 ? -1.628 -6.290 -4.025 1.00 96.44 125 GLU A O 1
ATOM 957 N N . ASP A 1 126 ? -3.204 -4.721 -4.421 1.00 96.06 126 ASP A N 1
ATOM 958 C CA . ASP A 1 126 ? -3.215 -4.872 -5.881 1.00 96.06 126 ASP A CA 1
ATOM 959 C C . ASP A 1 126 ? -1.873 -4.443 -6.495 1.00 96.06 126 ASP A C 1
ATOM 961 O O . ASP A 1 126 ? -1.289 -5.174 -7.298 1.00 96.06 126 ASP A O 1
ATOM 965 N N . LEU A 1 127 ? -1.327 -3.302 -6.055 1.00 94.56 127 LEU A N 1
ATOM 966 C CA . LEU A 1 127 ? 0.004 -2.825 -6.441 1.00 94.56 127 LEU A CA 1
ATOM 967 C 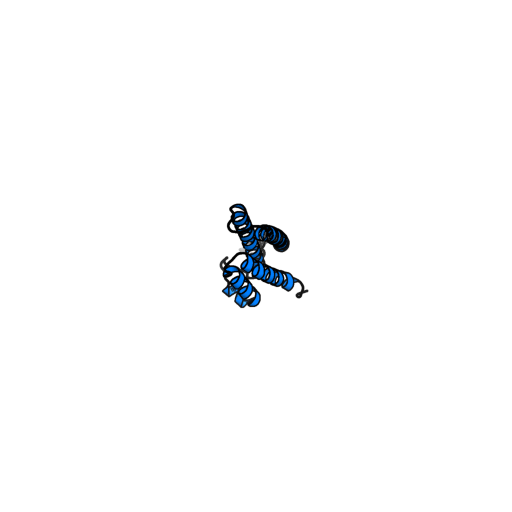C . LEU A 1 127 ? 1.080 -3.861 -6.110 1.00 94.56 127 LEU A C 1
ATOM 969 O O . LEU A 1 127 ? 1.910 -4.185 -6.958 1.00 94.56 127 LEU A O 1
ATOM 973 N N . LEU A 1 128 ? 1.070 -4.391 -4.884 1.00 92.56 128 LEU A N 1
ATOM 974 C CA . LEU A 1 128 ? 2.030 -5.400 -4.449 1.00 92.56 128 LEU A CA 1
ATOM 975 C C . LEU A 1 128 ? 1.911 -6.676 -5.279 1.00 92.56 128 LEU A C 1
ATOM 977 O O . LEU A 1 128 ? 2.932 -7.193 -5.722 1.00 92.56 128 LEU A O 1
ATOM 981 N N . ALA A 1 129 ? 0.691 -7.160 -5.523 1.00 91.62 129 ALA A N 1
ATOM 982 C CA . ALA A 1 129 ? 0.456 -8.332 -6.358 1.00 91.62 129 ALA A CA 1
ATOM 983 C C . ALA A 1 129 ? 0.999 -8.134 -7.780 1.00 91.62 129 ALA A C 1
ATOM 985 O O . ALA A 1 129 ? 1.646 -9.038 -8.306 1.00 91.62 129 ALA A O 1
ATOM 986 N N . HIS A 1 130 ? 0.806 -6.948 -8.362 1.00 91.00 130 HIS A N 1
ATOM 987 C CA . HIS A 1 130 ? 1.331 -6.594 -9.680 1.00 91.00 130 HIS A CA 1
ATOM 988 C C . HIS A 1 130 ? 2.865 -6.622 -9.712 1.00 91.00 130 HIS A C 1
ATOM 990 O O . HIS A 1 130 ? 3.455 -7.344 -10.516 1.00 91.00 130 HIS A O 1
ATOM 996 N N . VAL A 1 131 ? 3.534 -5.916 -8.792 1.00 87.50 131 VAL A N 1
ATOM 997 C CA . VAL A 1 131 ? 5.008 -5.805 -8.807 1.00 87.50 131 VAL A CA 1
ATOM 998 C C . VAL A 1 131 ? 5.726 -7.092 -8.388 1.00 87.50 131 VAL A C 1
ATOM 1000 O O . VAL A 1 131 ? 6.867 -7.311 -8.802 1.00 87.50 131 VAL A O 1
ATOM 1003 N N . THR A 1 132 ? 5.088 -7.958 -7.591 1.00 85.62 132 THR A N 1
ATOM 1004 C CA . THR A 1 132 ? 5.642 -9.281 -7.258 1.00 85.62 132 THR A CA 1
ATOM 1005 C C . THR A 1 132 ? 5.306 -10.332 -8.313 1.00 85.62 132 THR A C 1
ATOM 1007 O O . THR A 1 132 ? 6.171 -11.127 -8.659 1.00 85.62 132 THR A O 1
ATOM 1010 N N . GLY A 1 133 ? 4.090 -10.315 -8.872 1.00 72.38 133 GLY A N 1
ATOM 1011 C CA . GLY A 1 133 ? 3.635 -11.281 -9.880 1.00 72.38 133 GLY A CA 1
ATOM 1012 C C . GLY A 1 133 ? 4.276 -11.076 -11.253 1.00 72.38 133 GLY A C 1
ATOM 1013 O O . GLY A 1 133 ? 4.569 -12.044 -11.948 1.00 72.38 133 GLY A O 1
ATOM 1014 N N . ALA A 1 134 ? 4.616 -9.834 -11.617 1.00 57.00 134 ALA A N 1
ATOM 1015 C CA . ALA A 1 134 ? 5.387 -9.539 -12.827 1.00 57.00 134 ALA A CA 1
ATOM 1016 C C . ALA A 1 134 ? 6.796 -10.172 -12.830 1.00 57.00 134 ALA A C 1
ATOM 1018 O O . ALA A 1 134 ? 7.429 -10.243 -13.879 1.00 57.00 134 ALA A O 1
ATOM 1019 N N . SER A 1 135 ? 7.290 -10.644 -11.678 1.00 51.81 135 SER A N 1
ATOM 1020 C CA . SER A 1 135 ? 8.587 -11.328 -11.585 1.00 51.81 135 SER A CA 1
ATOM 1021 C C . SER A 1 135 ? 8.527 -12.818 -11.941 1.00 51.81 135 SER A C 1
ATOM 1023 O O . SER A 1 135 ? 9.570 -13.389 -12.224 1.00 51.81 135 SER A O 1
ATOM 1025 N N . GLU A 1 136 ? 7.344 -13.443 -11.967 1.00 46.66 136 GLU A N 1
ATOM 1026 C CA . GLU A 1 136 ? 7.193 -14.890 -12.216 1.00 46.66 136 GLU A CA 1
ATOM 1027 C C . GLU A 1 136 ? 6.980 -15.245 -13.701 1.00 46.66 136 GLU A C 1
ATOM 1029 O O . GLU A 1 136 ? 7.027 -16.413 -14.069 1.00 46.66 136 GLU A O 1
ATOM 1034 N N . VAL A 1 137 ? 6.756 -14.257 -14.576 1.00 46.44 137 VAL A N 1
ATOM 1035 C CA . VAL A 1 137 ? 6.407 -14.474 -16.002 1.00 46.44 137 VAL A CA 1
ATOM 1036 C C . VAL A 1 137 ? 7.600 -14.219 -16.947 1.00 46.44 137 VAL A C 1
ATOM 1038 O O . VAL A 1 137 ? 7.469 -14.314 -18.164 1.00 46.44 137 VAL A O 1
ATOM 1041 N N . GLY A 1 138 ? 8.774 -13.880 -16.404 1.00 40.31 138 GLY A N 1
ATOM 1042 C CA . GLY A 1 138 ? 9.942 -13.421 -17.167 1.00 40.31 138 GLY A CA 1
ATOM 1043 C C . GLY A 1 138 ? 11.152 -14.361 -17.219 1.00 40.31 138 GLY A C 1
ATOM 1044 O O . GLY A 1 138 ? 12.209 -13.898 -17.649 1.00 40.31 138 GLY A O 1
ATOM 1045 N N . GLU A 1 139 ? 11.030 -15.618 -16.777 1.00 37.81 139 GLU A N 1
ATOM 1046 C CA . GLU A 1 139 ? 12.084 -16.648 -16.899 1.00 37.81 139 GLU A CA 1
ATOM 1047 C C . GLU A 1 139 ? 11.831 -17.627 -18.053 1.00 37.81 139 GLU A C 1
ATOM 1049 O O . GLU A 1 139 ? 10.681 -18.104 -18.202 1.00 37.81 139 GLU A O 1
#

Sequence (139 aa):
MSQASSEQPARVREPMARGPVAPRFHDWRGRDVDARIASARREARSAVGVAVSHPASSQSGARAWAEAELWVQRCIAAAIERVPASPDNGEVTLEMIARRDPVCADLLEAALLAPDTRSRYVFTEDLLAHVTGASEVGE

Radius of gyration: 26.84 Å; chains: 1; bounding box: 100×29×57 Å

Foldseek 3Di:
DDDDDDDDDDPPDDPPPPDPPDPPPQPPADPCLPVQLVVLLVQLVVLVVLLVVDDCPDPSNVVSQVSNQVSLVSLLVSLQSLQPQDDPPPDDDLVSSCVVPVPLSVLSVQLVPPPGSVSNSVSSVVSSCVSVVVVVPPD